Protein AF-A0A3D1LE20-F1 (afdb_monomer_lite)

Radius of gyration: 17.51 Å; chains: 1; bounding box: 46×23×40 Å

pLDDT: mean 87.06, std 9.66, range [49.88, 96.75]

Sequence (73 aa):
MSSLKTRIDHIRTFMEDCRGKQLIFLYQTPDGKEKRGNIDDLISDNGTFLGVLSGNRLEDLDRMLAYEMGTIL

Secondary structure (DSSP, 8-state):
--HHHHHHHHHHHHHHHHSPPPPEEEEE-TTS-EEEE-HHHHHHTTPEEEEEEE---HHHHHHHHHHHHHHH-

Foldseek 3Di:
DDPVVVVVVVVVVVVVVVAWFFWWFWWAAPVGDTDIDGLVVCVVRVTHTDDTDDIDHVVSVVSVVVSVVVVVD

Structure (mmCIF, N/CA/C/O backbone):
data_AF-A0A3D1LE20-F1
#
_entry.id   AF-A0A3D1LE20-F1
#
loop_
_atom_site.group_PDB
_atom_site.id
_atom_site.type_symbol
_atom_site.label_atom_id
_atom_site.label_alt_id
_atom_site.label_comp_id
_atom_site.label_asym_id
_atom_site.label_entity_id
_atom_site.label_seq_id
_atom_site.pdbx_PDB_ins_code
_atom_site.Cartn_x
_atom_site.Cartn_y
_atom_site.Cartn_z
_atom_site.occupancy
_atom_site.B_iso_or_equiv
_atom_site.auth_seq_id
_atom_site.auth_comp_id
_atom_site.auth_asym_id
_atom_site.auth_atom_id
_atom_site.pdbx_PDB_model_num
ATOM 1 N N . MET A 1 1 ? -32.122 8.312 24.651 1.00 50.97 1 MET A N 1
ATOM 2 C CA . MET A 1 1 ? -31.795 7.545 23.425 1.00 50.97 1 MET A CA 1
ATOM 3 C C . MET A 1 1 ? -31.840 6.065 23.775 1.00 50.97 1 MET A C 1
ATOM 5 O O . MET A 1 1 ? -31.345 5.715 24.836 1.00 50.97 1 MET A O 1
ATOM 9 N N . SER A 1 2 ? -32.519 5.224 22.987 1.00 72.12 2 SER A N 1
ATOM 10 C CA . SER A 1 2 ? -32.770 3.823 23.358 1.00 72.12 2 SER A CA 1
ATOM 11 C C . SER A 1 2 ? -31.470 3.009 23.402 1.00 72.12 2 SER A C 1
ATOM 13 O O . SER A 1 2 ? -30.641 3.114 22.503 1.00 72.12 2 SER A O 1
ATOM 15 N N . SER A 1 3 ? -31.320 2.165 24.429 1.00 79.31 3 SER A N 1
ATOM 16 C CA . SER A 1 3 ? -30.196 1.224 24.608 1.00 79.31 3 SER A CA 1
ATOM 17 C C . SER A 1 3 ? -29.884 0.402 23.342 1.00 79.31 3 SER A C 1
ATOM 19 O O . SER A 1 3 ? -28.726 0.119 23.036 1.00 79.31 3 SER A O 1
ATOM 21 N N . LEU A 1 4 ? -30.911 0.094 22.543 1.00 86.69 4 LEU A N 1
ATOM 22 C CA . LEU A 1 4 ? -30.771 -0.604 21.267 1.00 86.69 4 LEU A CA 1
ATOM 23 C C . LEU A 1 4 ? -29.948 0.186 20.235 1.00 86.69 4 LEU A C 1
ATOM 25 O O . LEU A 1 4 ? -29.120 -0.403 19.547 1.00 86.69 4 LEU A O 1
ATOM 29 N N . LYS A 1 5 ? -30.129 1.511 20.152 1.00 84.94 5 LYS A N 1
ATOM 30 C CA . LYS A 1 5 ? -29.398 2.365 19.205 1.00 84.94 5 LYS A CA 1
ATOM 31 C C . LYS A 1 5 ? -27.900 2.383 19.522 1.00 84.94 5 LYS A C 1
ATOM 33 O O . LYS A 1 5 ? -27.089 2.173 18.631 1.00 84.94 5 LYS A O 1
ATOM 38 N N . THR A 1 6 ? -27.548 2.508 20.801 1.00 90.38 6 THR A N 1
ATOM 39 C CA . THR A 1 6 ? -26.154 2.466 21.272 1.00 90.38 6 THR A CA 1
ATOM 40 C C . THR A 1 6 ? -25.479 1.125 20.973 1.00 90.38 6 THR A C 1
ATOM 42 O O . THR A 1 6 ? -24.325 1.095 20.556 1.00 90.38 6 THR A O 1
ATOM 45 N N . ARG A 1 7 ? -26.197 0.005 21.133 1.00 87.81 7 ARG A N 1
ATOM 46 C CA . ARG A 1 7 ? -25.666 -1.328 20.796 1.00 87.81 7 ARG A CA 1
ATOM 47 C C . ARG A 1 7 ? -25.411 -1.492 19.298 1.00 87.81 7 ARG A C 1
ATOM 49 O O . ARG A 1 7 ? -24.401 -2.078 18.929 1.00 87.81 7 ARG A O 1
ATOM 56 N N . ILE A 1 8 ? -26.303 -0.974 18.453 1.00 92.44 8 ILE A N 1
ATOM 57 C CA . ILE A 1 8 ? -26.128 -0.997 16.993 1.00 92.44 8 ILE A CA 1
ATOM 58 C C . ILE A 1 8 ? -24.921 -0.143 16.581 1.00 92.44 8 ILE A C 1
ATOM 60 O O . ILE A 1 8 ? -24.113 -0.599 15.776 1.00 92.44 8 ILE A O 1
ATOM 64 N N . ASP A 1 9 ? -24.754 1.047 17.164 1.00 90.81 9 ASP A N 1
ATOM 65 C CA . ASP A 1 9 ? -23.600 1.909 16.879 1.00 90.81 9 ASP A CA 1
ATOM 66 C C . ASP A 1 9 ? -22.270 1.236 17.268 1.00 90.81 9 ASP A C 1
ATOM 68 O O . ASP A 1 9 ? -21.335 1.249 16.473 1.00 90.81 9 ASP A O 1
ATOM 72 N N . HIS A 1 10 ? -22.197 0.564 18.426 1.00 86.81 10 HIS A N 1
ATOM 73 C CA . HIS A 1 10 ? -21.002 -0.197 18.823 1.00 86.81 10 HIS A CA 1
ATOM 74 C C . HIS A 1 10 ? -20.668 -1.347 17.866 1.00 86.81 10 HIS A C 1
ATOM 76 O O . HIS A 1 10 ? -19.498 -1.559 17.558 1.00 86.81 10 HIS A O 1
ATOM 82 N N . ILE A 1 11 ? -21.674 -2.085 17.384 1.00 86.12 11 ILE A N 1
ATOM 83 C CA . ILE A 1 11 ? -21.451 -3.157 16.403 1.00 86.12 11 ILE A CA 1
ATOM 84 C C . ILE A 1 11 ? -20.922 -2.569 15.091 1.00 86.12 11 ILE A C 1
ATOM 86 O O . ILE A 1 11 ? -19.994 -3.132 14.518 1.00 86.12 11 ILE A O 1
ATOM 90 N N . ARG A 1 12 ? -21.452 -1.424 14.637 1.00 84.25 12 ARG A N 1
ATOM 91 C CA . ARG A 1 12 ? -20.950 -0.748 13.431 1.00 84.25 12 ARG A CA 1
ATOM 92 C C . ARG A 1 12 ? -19.484 -0.346 13.585 1.00 84.25 12 ARG A C 1
ATOM 94 O O . ARG A 1 12 ? -18.693 -0.681 12.713 1.00 84.25 12 ARG A O 1
ATOM 101 N N . THR A 1 13 ? -19.119 0.303 14.689 1.00 84.00 13 THR A N 1
ATOM 102 C CA . THR A 1 13 ? -17.725 0.694 14.957 1.00 84.00 13 THR A CA 1
ATOM 103 C C . THR A 1 13 ? -16.805 -0.521 15.017 1.00 84.00 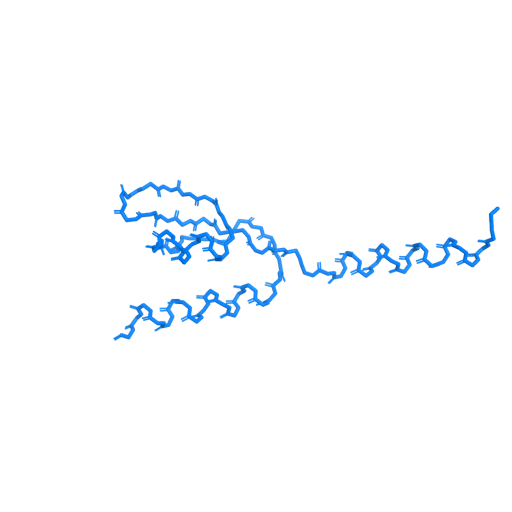13 THR A C 1
ATOM 105 O O . THR A 1 13 ? -15.755 -0.521 14.390 1.00 84.00 13 THR A O 1
ATOM 108 N N . PHE A 1 14 ? -17.231 -1.602 15.675 1.00 77.69 14 PHE A N 1
ATOM 109 C CA . PHE A 1 14 ? -16.462 -2.844 15.704 1.00 77.69 14 PHE A CA 1
ATOM 110 C C . PHE A 1 14 ? -16.279 -3.451 14.304 1.00 77.69 14 PHE A C 1
ATOM 112 O O . PHE A 1 14 ? -15.186 -3.876 13.952 1.00 77.69 14 PHE A O 1
ATOM 119 N N . MET A 1 15 ? -17.325 -3.465 13.474 1.00 77.94 15 MET A N 1
ATOM 120 C CA . MET A 1 15 ? -17.227 -3.932 12.087 1.00 77.94 15 MET A CA 1
ATOM 121 C C . MET A 1 15 ? -16.309 -3.050 11.233 1.00 77.94 15 MET A C 1
ATOM 123 O O . MET A 1 15 ? -15.620 -3.569 10.359 1.00 77.94 15 MET A O 1
ATOM 127 N N . GLU A 1 16 ? -16.302 -1.737 11.465 1.00 75.31 16 GLU A N 1
ATOM 128 C CA . GLU A 1 16 ? -15.388 -0.792 10.815 1.00 75.31 16 GLU A CA 1
ATOM 129 C C . GLU A 1 16 ? -13.936 -1.016 11.259 1.00 75.31 16 GLU A C 1
ATOM 131 O O . GLU A 1 16 ? -13.046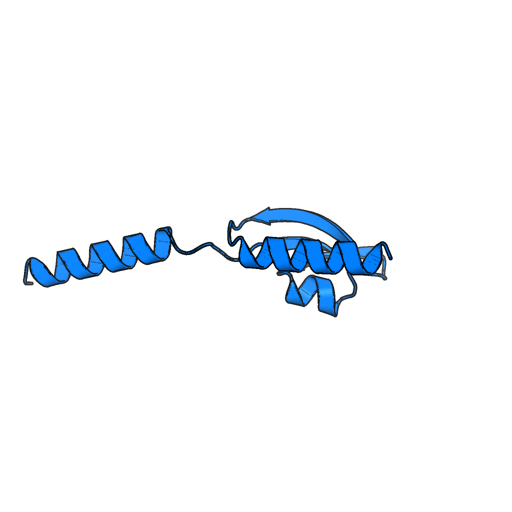 -1.022 10.413 1.00 75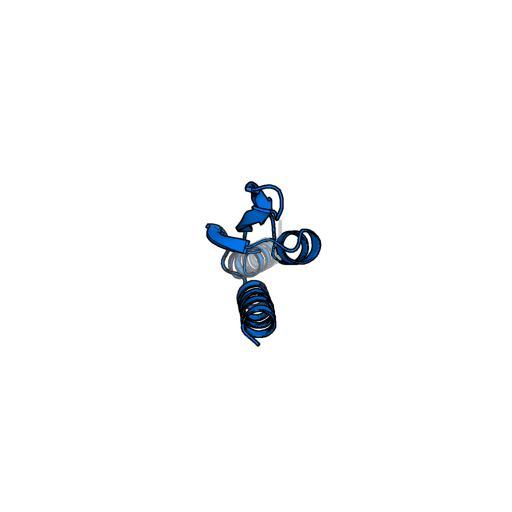.31 16 GLU A O 1
ATOM 136 N N . ASP A 1 17 ? -13.707 -1.296 12.543 1.00 69.06 17 ASP A N 1
ATOM 137 C CA . ASP A 1 17 ? -12.389 -1.629 13.095 1.00 69.06 17 ASP A CA 1
ATOM 138 C C . ASP A 1 17 ? -11.878 -2.994 12.606 1.00 69.06 17 ASP A C 1
ATOM 140 O O . ASP A 1 17 ? -10.681 -3.170 12.372 1.00 69.06 17 ASP A O 1
ATOM 144 N N . CYS A 1 18 ? -12.782 -3.961 12.416 1.00 69.81 18 CYS A N 1
ATOM 145 C CA . CYS A 1 18 ? -12.473 -5.258 11.818 1.00 69.81 18 CYS A CA 1
ATOM 146 C C . CYS A 1 18 ? -12.301 -5.192 10.295 1.00 69.81 18 CYS A C 1
ATOM 148 O O . CYS A 1 18 ? -11.762 -6.131 9.704 1.00 69.81 18 CYS A O 1
ATOM 150 N N . ARG A 1 19 ? -12.765 -4.124 9.635 1.00 73.94 19 ARG A N 1
ATOM 151 C CA . ARG A 1 19 ? -12.598 -3.962 8.192 1.00 73.94 19 ARG A CA 1
ATOM 152 C C . ARG A 1 19 ? -11.121 -3.705 7.916 1.00 73.94 19 ARG A C 1
ATOM 154 O O . ARG A 1 19 ? -10.546 -2.738 8.409 1.00 73.94 19 ARG A O 1
ATOM 161 N N . GLY A 1 20 ? -10.507 -4.579 7.119 1.00 77.75 20 GLY A N 1
ATOM 162 C CA . GLY A 1 20 ? -9.122 -4.404 6.694 1.00 77.75 20 GLY A CA 1
ATOM 163 C C . GLY A 1 20 ? -8.919 -3.010 6.095 1.00 77.75 20 GLY A C 1
ATOM 164 O O . GLY A 1 20 ? -9.617 -2.617 5.159 1.00 77.75 20 GLY A O 1
ATOM 165 N N . LYS A 1 21 ? -7.974 -2.255 6.648 1.00 86.44 21 LYS A N 1
ATOM 166 C CA . LYS A 1 21 ? -7.526 -0.965 6.130 1.00 86.44 21 LYS A CA 1
ATOM 167 C C . LYS A 1 21 ? -6.696 -1.213 4.878 1.00 86.44 21 LYS A C 1
ATOM 169 O O . LYS A 1 21 ? -5.840 -2.099 4.883 1.00 86.44 21 LYS A O 1
ATOM 174 N N . GLN A 1 22 ? -6.955 -0.437 3.830 1.00 90.25 22 GLN A N 1
ATOM 175 C CA . GLN A 1 22 ? -6.235 -0.537 2.560 1.00 90.25 22 GLN A CA 1
ATOM 176 C C . GLN A 1 22 ? -4.719 -0.505 2.785 1.00 90.25 22 GLN A C 1
ATOM 178 O O . GLN A 1 22 ? -4.235 0.302 3.585 1.00 90.25 22 GLN A O 1
ATOM 183 N N . LEU A 1 23 ? -3.992 -1.389 2.099 1.00 91.94 23 LEU A N 1
ATOM 184 C CA . LEU A 1 23 ? -2.534 -1.391 2.146 1.00 91.94 23 LEU A CA 1
ATOM 185 C C . LEU A 1 23 ? -1.973 -0.170 1.417 1.00 91.94 23 LEU A C 1
ATOM 187 O O . LEU A 1 23 ? -2.372 0.135 0.291 1.00 91.94 23 LEU A O 1
ATOM 191 N N . ILE A 1 24 ? -1.027 0.504 2.068 1.00 95.06 24 ILE A N 1
ATOM 192 C CA . ILE A 1 24 ? -0.224 1.569 1.472 1.00 95.06 24 ILE A CA 1
ATOM 193 C C . ILE A 1 24 ? 1.186 1.041 1.260 1.00 95.06 24 ILE A C 1
ATOM 195 O O . ILE A 1 24 ? 1.872 0.647 2.207 1.00 95.06 24 ILE A O 1
ATOM 199 N N . PHE A 1 25 ? 1.614 1.071 0.010 1.00 93.94 25 PHE A N 1
ATOM 200 C CA . PHE A 1 25 ? 2.904 0.608 -0.454 1.00 93.94 25 PHE A CA 1
ATOM 201 C C . PHE A 1 25 ? 3.850 1.794 -0.638 1.00 93.94 25 PHE A C 1
ATOM 203 O O . PHE A 1 25 ? 3.448 2.882 -1.057 1.00 93.94 25 PHE A O 1
ATOM 210 N N . LEU A 1 26 ? 5.118 1.563 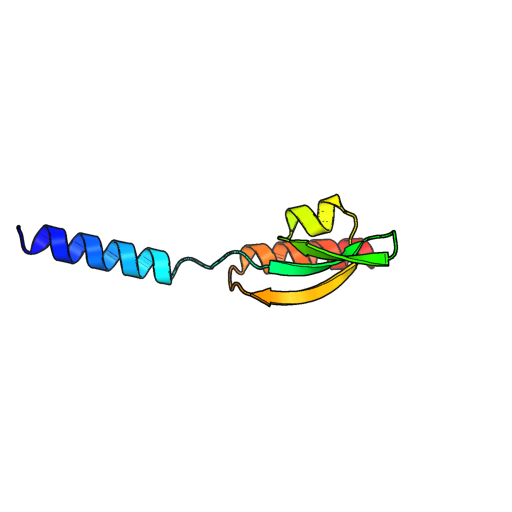-0.325 1.00 96.75 26 LEU A N 1
ATOM 211 C CA . LEU A 1 26 ? 6.245 2.322 -0.835 1.00 96.75 26 LEU A CA 1
ATOM 212 C C . LEU A 1 26 ? 6.747 1.591 -2.083 1.00 96.75 26 LEU A C 1
ATOM 214 O O . LEU A 1 26 ? 7.011 0.388 -2.024 1.00 96.75 26 LEU A O 1
ATOM 218 N N . TYR A 1 27 ? 6.867 2.304 -3.195 1.00 95.56 27 TYR A N 1
ATOM 219 C CA . TYR A 1 27 ? 7.365 1.756 -4.455 1.00 95.56 27 TYR A CA 1
ATOM 220 C C . TYR A 1 27 ? 8.210 2.788 -5.197 1.00 95.56 27 TYR A C 1
ATOM 222 O O . TYR A 1 27 ? 8.098 3.991 -4.955 1.00 95.56 27 TYR A O 1
ATOM 230 N N . GLN A 1 28 ? 9.067 2.311 -6.092 1.00 96.38 28 GLN A N 1
ATOM 231 C CA . GLN A 1 28 ? 9.860 3.148 -6.980 1.00 96.38 28 GLN A CA 1
ATOM 232 C C . GLN A 1 28 ? 9.256 3.128 -8.380 1.00 96.38 28 GLN A C 1
ATOM 234 O O . GLN A 1 28 ? 9.004 2.063 -8.933 1.00 96.38 28 GLN A O 1
ATOM 239 N N . THR A 1 29 ? 9.027 4.293 -8.967 1.00 94.44 29 THR A N 1
ATOM 240 C CA . THR A 1 29 ? 8.572 4.422 -10.353 1.00 94.44 29 THR A CA 1
ATOM 241 C C . THR A 1 29 ? 9.724 4.180 -11.343 1.00 94.44 29 THR A C 1
ATOM 243 O O . THR A 1 29 ? 10.893 4.288 -10.962 1.00 94.44 29 THR A O 1
ATOM 246 N N . PRO A 1 30 ? 9.444 3.908 -12.632 1.00 92.44 30 PRO A N 1
ATOM 247 C CA . PRO A 1 30 ? 10.482 3.678 -13.644 1.00 92.44 30 PRO A CA 1
ATOM 248 C C . PRO A 1 30 ? 11.472 4.839 -13.836 1.00 92.44 30 PRO A C 1
ATOM 250 O O . PRO A 1 30 ? 12.600 4.620 -14.268 1.00 92.44 30 PRO A O 1
ATOM 253 N N . ASP A 1 31 ? 11.082 6.074 -13.500 1.00 93.81 31 ASP A N 1
ATOM 254 C CA . ASP A 1 31 ? 11.967 7.250 -13.492 1.00 93.81 31 ASP A CA 1
ATOM 255 C C . ASP A 1 31 ? 12.831 7.358 -12.217 1.00 93.81 31 ASP A C 1
ATOM 257 O O . ASP A 1 31 ? 13.533 8.351 -12.022 1.00 93.81 31 ASP A O 1
ATOM 261 N N . GLY A 1 32 ? 12.798 6.341 -11.350 1.00 92.31 32 GLY A N 1
ATOM 262 C CA . GLY A 1 32 ? 13.631 6.216 -10.157 1.00 92.31 32 GLY A CA 1
ATOM 263 C C . GLY A 1 32 ? 13.104 6.950 -8.924 1.00 92.31 32 GLY A C 1
ATOM 264 O O . GLY A 1 32 ? 13.792 6.969 -7.901 1.00 92.31 32 GLY A O 1
ATOM 265 N N . LYS A 1 33 ? 11.909 7.552 -8.978 1.00 95.06 33 LYS A N 1
ATOM 266 C CA . LYS A 1 33 ? 11.334 8.279 -7.838 1.00 95.06 33 LYS A CA 1
ATOM 267 C C . LYS A 1 33 ? 10.607 7.339 -6.887 1.00 95.06 33 LYS A C 1
ATOM 269 O O . LYS A 1 33 ? 9.849 6.472 -7.302 1.00 95.06 33 LYS A O 1
ATOM 274 N N . GLU A 1 34 ? 10.791 7.552 -5.591 1.00 96.25 34 GLU A N 1
ATOM 275 C CA . GLU A 1 34 ? 9.994 6.862 -4.580 1.00 96.25 34 GLU A CA 1
ATOM 276 C C . GLU A 1 34 ? 8.626 7.524 -4.428 1.00 96.25 34 GLU A C 1
ATOM 278 O O . GLU A 1 34 ? 8.508 8.750 -4.319 1.00 96.25 34 GLU A O 1
ATOM 283 N N . LYS A 1 35 ? 7.583 6.700 -4.380 1.00 96.38 35 LYS A N 1
ATOM 284 C CA . LYS A 1 35 ? 6.201 7.137 -4.241 1.00 96.38 35 LYS A CA 1
ATOM 285 C C . LYS A 1 35 ? 5.460 6.245 -3.252 1.00 96.38 35 LYS A C 1
ATOM 287 O O . LYS A 1 35 ? 5.842 5.110 -2.971 1.00 96.38 35 LYS A O 1
ATOM 292 N N . ARG A 1 36 ? 4.405 6.813 -2.670 1.00 96.25 36 ARG A N 1
ATOM 293 C CA . ARG A 1 36 ? 3.498 6.129 -1.748 1.00 96.25 36 ARG A CA 1
ATOM 294 C C . ARG A 1 36 ? 2.129 6.053 -2.394 1.00 96.25 36 ARG A C 1
ATOM 296 O O . ARG A 1 36 ? 1.647 7.071 -2.887 1.00 96.25 36 ARG A O 1
ATOM 303 N N . GLY A 1 37 ? 1.505 4.886 -2.357 1.00 94.44 37 GLY A N 1
ATOM 304 C CA . GLY A 1 37 ? 0.193 4.679 -2.961 1.00 94.44 37 GLY A CA 1
ATOM 305 C C . GLY A 1 37 ? -0.393 3.322 -2.612 1.00 94.44 37 GLY A C 1
ATOM 306 O O . GLY A 1 37 ? 0.220 2.533 -1.896 1.00 94.44 37 GLY A O 1
ATOM 307 N N . ASN A 1 38 ? -1.602 3.069 -3.086 1.00 94.81 38 ASN A N 1
ATOM 308 C CA . ASN A 1 38 ? -2.229 1.756 -2.992 1.00 94.81 38 ASN A CA 1
ATOM 309 C C . ASN A 1 38 ? -1.746 0.833 -4.133 1.00 94.81 38 ASN A C 1
ATOM 311 O O . ASN A 1 38 ? -0.868 1.199 -4.917 1.00 94.81 38 ASN A O 1
ATOM 315 N N . ILE A 1 39 ? -2.302 -0.379 -4.214 1.00 93.12 39 ILE A N 1
ATOM 316 C CA . ILE A 1 39 ? -1.910 -1.353 -5.241 1.00 93.12 39 ILE A CA 1
ATOM 317 C C . ILE A 1 39 ? -2.257 -0.895 -6.666 1.00 93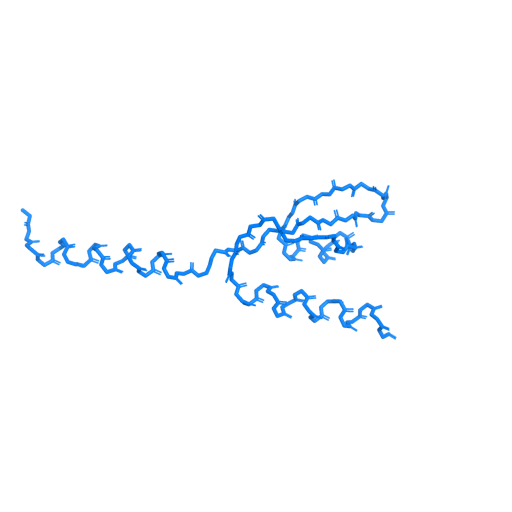.12 39 ILE A C 1
ATOM 319 O O . ILE A 1 39 ? -1.478 -1.127 -7.583 1.00 93.12 39 ILE A O 1
ATOM 323 N N . ASP A 1 40 ? -3.379 -0.198 -6.859 1.00 94.56 40 ASP A N 1
ATOM 324 C CA . ASP A 1 40 ? -3.781 0.300 -8.177 1.00 94.56 40 ASP A CA 1
ATOM 325 C C . ASP A 1 40 ? -2.817 1.401 -8.658 1.00 94.56 40 ASP A C 1
ATOM 327 O O . ASP A 1 40 ? -2.476 1.443 -9.841 1.00 94.56 40 ASP A O 1
ATOM 331 N N . ASP A 1 41 ? -2.315 2.242 -7.744 1.00 94.88 41 ASP A N 1
ATOM 332 C CA . ASP A 1 41 ? -1.282 3.244 -8.046 1.00 94.88 41 ASP A CA 1
ATOM 333 C C . ASP A 1 41 ? 0.039 2.577 -8.458 1.00 94.88 41 ASP A C 1
ATOM 335 O O . ASP A 1 41 ? 0.643 2.964 -9.456 1.00 94.88 41 ASP A O 1
ATOM 339 N N . LEU A 1 42 ? 0.472 1.557 -7.706 1.00 92.44 42 LEU A N 1
ATOM 340 C CA . LEU A 1 42 ? 1.705 0.811 -7.974 1.00 92.44 42 LEU A CA 1
ATOM 341 C C . LEU A 1 42 ? 1.661 0.153 -9.360 1.00 92.44 42 LEU A C 1
ATOM 343 O O . LEU A 1 42 ? 2.611 0.290 -10.131 1.00 92.44 42 LEU A O 1
ATOM 347 N N . ILE A 1 43 ? 0.545 -0.501 -9.696 1.00 93.12 43 ILE A N 1
ATOM 348 C CA . ILE A 1 43 ? 0.332 -1.133 -11.006 1.00 93.12 43 ILE A CA 1
ATOM 349 C C . ILE A 1 43 ? 0.296 -0.078 -12.117 1.00 93.12 43 ILE A C 1
ATOM 351 O O . ILE A 1 43 ? 0.931 -0.253 -13.155 1.00 93.12 43 ILE A O 1
ATOM 355 N N . SER A 1 44 ? -0.432 1.023 -11.910 1.00 94.62 44 SER A N 1
ATOM 356 C CA . SER A 1 44 ? -0.587 2.079 -12.923 1.00 94.62 44 SER A CA 1
ATOM 357 C C . SER A 1 44 ? 0.735 2.767 -13.255 1.00 94.62 44 SER A C 1
ATOM 359 O O . SER A 1 44 ? 0.981 3.104 -14.412 1.00 94.62 44 SER A O 1
ATOM 361 N N . ASP A 1 45 ? 1.594 2.948 -12.253 1.00 93.88 45 ASP A N 1
ATOM 362 C CA . ASP A 1 45 ? 2.913 3.549 -12.427 1.00 93.88 45 ASP A CA 1
ATOM 363 C C . ASP A 1 45 ? 3.972 2.542 -12.917 1.00 93.88 45 ASP A C 1
ATOM 365 O O . ASP A 1 45 ? 5.123 2.933 -13.122 1.00 93.88 45 ASP A O 1
ATOM 369 N N . ASN A 1 46 ? 3.613 1.262 -13.104 1.00 91.94 46 ASN A N 1
ATOM 370 C CA . ASN A 1 46 ? 4.548 0.160 -13.355 1.00 91.94 46 ASN A CA 1
ATOM 371 C C . ASN A 1 46 ? 5.717 0.186 -12.353 1.00 91.94 46 ASN A C 1
ATOM 373 O O . ASN A 1 46 ? 6.896 0.135 -12.718 1.00 91.94 46 ASN A O 1
ATOM 377 N N . GLY A 1 47 ? 5.366 0.397 -11.083 1.00 91.81 47 GLY A N 1
ATOM 378 C CA . GLY A 1 47 ? 6.310 0.604 -10.001 1.00 91.81 47 GLY A CA 1
ATOM 379 C C . GLY A 1 47 ? 6.936 -0.699 -9.520 1.00 91.81 47 GLY A C 1
ATOM 380 O O . GLY A 1 47 ? 6.302 -1.754 -9.527 1.00 91.81 47 GLY A O 1
ATOM 381 N N . THR A 1 48 ? 8.173 -0.600 -9.044 1.00 94.06 48 THR A N 1
ATOM 382 C CA . THR A 1 48 ? 8.876 -1.662 -8.324 1.00 94.06 48 THR A CA 1
ATOM 383 C C . THR A 1 48 ? 8.552 -1.557 -6.843 1.00 94.06 48 THR A C 1
ATOM 385 O O . THR A 1 48 ? 8.812 -0.525 -6.216 1.00 94.06 48 THR A O 1
ATOM 388 N N . PHE A 1 49 ? 7.997 -2.617 -6.265 1.00 92.81 49 PHE A N 1
ATOM 389 C CA . PHE A 1 49 ? 7.687 -2.658 -4.842 1.00 92.81 49 PHE A CA 1
ATOM 390 C C . PHE A 1 49 ? 8.946 -2.512 -3.969 1.00 92.81 49 PHE A C 1
ATOM 392 O O . PHE A 1 49 ? 9.963 -3.162 -4.205 1.00 92.81 49 PHE A O 1
ATOM 399 N N . LEU A 1 50 ? 8.859 -1.681 -2.922 1.00 93.44 50 LEU A N 1
ATOM 400 C CA . LEU A 1 50 ? 9.924 -1.505 -1.926 1.00 93.44 50 LEU A CA 1
ATOM 401 C C . LEU A 1 50 ? 9.504 -1.952 -0.520 1.00 93.44 50 LEU A C 1
ATOM 403 O O . LEU A 1 50 ? 10.319 -2.495 0.224 1.00 93.44 50 LEU A O 1
ATOM 407 N N . GLY A 1 51 ? 8.255 -1.708 -0.115 1.00 91.94 51 GLY A N 1
ATOM 408 C CA . GLY A 1 51 ? 7.797 -2.056 1.231 1.00 91.94 51 GLY A CA 1
ATOM 409 C C . GLY A 1 51 ? 6.342 -1.696 1.518 1.00 91.94 51 GLY A C 1
ATOM 410 O O . GLY A 1 51 ? 5.720 -0.916 0.802 1.00 91.94 51 GLY A O 1
ATOM 411 N N . VAL A 1 52 ? 5.789 -2.256 2.594 1.00 92.50 52 VAL A N 1
ATOM 412 C CA . VAL A 1 52 ? 4.453 -1.907 3.102 1.00 92.50 52 VAL A CA 1
ATOM 413 C C . VAL A 1 52 ? 4.601 -0.893 4.230 1.00 92.50 52 VAL A C 1
ATOM 415 O O . VAL A 1 52 ? 5.355 -1.116 5.175 1.00 92.50 52 VAL A O 1
ATOM 418 N N . LEU A 1 53 ? 3.874 0.220 4.142 1.00 91.81 53 LEU A N 1
ATOM 419 C CA . LEU A 1 53 ? 3.911 1.297 5.133 1.00 91.81 53 LEU A CA 1
ATOM 420 C C . LEU A 1 53 ? 2.772 1.203 6.149 1.00 91.81 53 LEU A C 1
ATOM 422 O O . LEU A 1 53 ? 2.953 1.561 7.312 1.00 91.81 53 LEU A O 1
ATOM 426 N N . SER A 1 54 ? 1.586 0.773 5.720 1.00 90.06 54 SER A N 1
ATOM 427 C CA . SER A 1 54 ? 0.409 0.659 6.585 1.00 90.06 54 SER A CA 1
ATOM 428 C C . SER A 1 54 ? -0.694 -0.176 5.935 1.00 90.06 54 SER A C 1
ATOM 430 O O . SER A 1 54 ? -0.609 -0.526 4.760 1.00 90.06 54 SER A O 1
ATOM 432 N N . GLY A 1 55 ? -1.741 -0.468 6.711 1.00 87.94 55 GLY A N 1
ATOM 433 C CA . GLY A 1 55 ? -2.895 -1.252 6.278 1.00 87.94 55 GLY A CA 1
ATOM 434 C C . GLY A 1 55 ? -2.788 -2.729 6.651 1.00 87.94 55 GLY A C 1
ATOM 435 O O . GLY A 1 55 ? -1.776 -3.194 7.168 1.00 87.94 55 GLY A O 1
ATOM 436 N N . ASN A 1 56 ? -3.875 -3.457 6.432 1.00 85.19 56 ASN A N 1
ATOM 437 C CA . ASN A 1 56 ? -3.993 -4.883 6.740 1.00 85.19 56 ASN A CA 1
ATOM 438 C C . ASN A 1 56 ? -5.058 -5.592 5.883 1.00 85.19 56 ASN A C 1
ATOM 440 O O . ASN A 1 56 ? -5.487 -6.696 6.219 1.00 85.19 56 ASN A O 1
ATOM 444 N N . ARG A 1 57 ? -5.530 -4.967 4.798 1.00 88.75 57 ARG A N 1
ATOM 445 C CA . ARG A 1 57 ? -6.493 -5.582 3.884 1.00 88.75 57 ARG A CA 1
ATOM 446 C C . ARG A 1 57 ? -5.802 -6.658 3.046 1.00 88.75 57 ARG A C 1
ATOM 448 O O . ARG A 1 57 ? -5.005 -6.345 2.170 1.00 88.75 57 ARG A O 1
ATOM 455 N N . LEU A 1 58 ? -6.145 -7.919 3.307 1.00 84.88 58 LEU A N 1
ATOM 456 C CA . LEU A 1 58 ? -5.544 -9.080 2.638 1.00 84.88 58 LEU A CA 1
ATOM 457 C C . LEU A 1 58 ? -5.796 -9.102 1.123 1.00 84.88 58 LEU A C 1
ATOM 459 O O . LEU A 1 58 ? -4.899 -9.470 0.379 1.00 84.88 58 LEU A O 1
ATOM 463 N N . GLU A 1 59 ? -6.945 -8.608 0.653 1.00 89.00 59 GLU A N 1
ATOM 464 C CA . GLU A 1 59 ? -7.232 -8.503 -0.790 1.00 89.00 59 GLU A CA 1
ATOM 465 C C . GLU A 1 59 ? -6.202 -7.639 -1.542 1.00 89.00 59 GLU A C 1
ATOM 467 O O . GLU A 1 59 ? -5.890 -7.911 -2.700 1.00 89.00 59 GLU A O 1
ATOM 472 N N . ASP A 1 60 ? -5.646 -6.606 -0.893 1.00 87.88 60 ASP A N 1
ATOM 473 C CA . ASP A 1 60 ? -4.586 -5.790 -1.499 1.00 87.88 60 ASP A CA 1
ATOM 474 C C . ASP A 1 60 ? -3.259 -6.549 -1.569 1.00 87.88 60 ASP A C 1
ATOM 476 O O . ASP A 1 60 ? -2.480 -6.336 -2.496 1.00 87.88 60 ASP A O 1
ATOM 480 N N . LEU A 1 61 ? -3.002 -7.435 -0.600 1.00 85.50 61 LEU A N 1
ATOM 481 C CA . LEU A 1 61 ? -1.812 -8.281 -0.583 1.00 85.50 61 LEU A CA 1
ATOM 482 C C . LEU A 1 61 ? -1.889 -9.331 -1.691 1.00 85.50 61 LEU A C 1
ATOM 484 O O . LEU A 1 61 ? -0.920 -9.505 -2.422 1.00 85.50 61 LEU A O 1
ATOM 488 N N . ASP A 1 62 ? -3.046 -9.973 -1.862 1.00 89.00 62 ASP A N 1
ATOM 489 C CA . ASP A 1 62 ? -3.265 -10.955 -2.930 1.00 89.00 62 ASP A CA 1
ATOM 490 C C . ASP A 1 62 ? -3.052 -10.328 -4.317 1.00 89.00 62 ASP A C 1
ATOM 492 O O . ASP A 1 62 ? -2.394 -10.908 -5.181 1.00 89.00 62 ASP A O 1
ATOM 496 N N . ARG A 1 63 ? -3.553 -9.101 -4.522 1.00 90.81 63 ARG A N 1
ATOM 497 C CA . ARG A 1 63 ? -3.334 -8.336 -5.761 1.00 90.81 63 ARG A CA 1
ATOM 498 C C . ARG A 1 63 ? -1.867 -7.974 -5.980 1.00 90.81 63 ARG A C 1
ATOM 500 O O . ARG A 1 63 ? -1.384 -8.073 -7.105 1.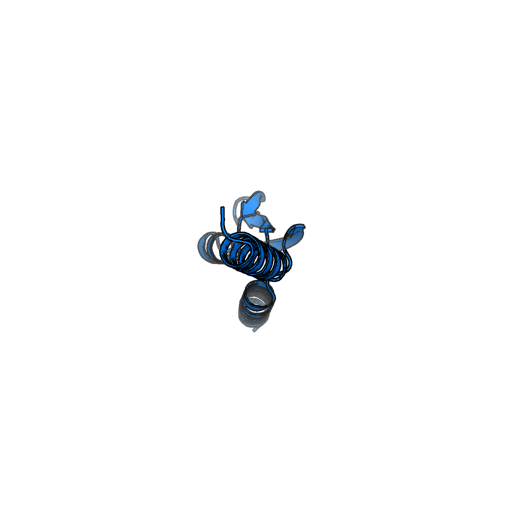00 90.81 63 ARG A O 1
ATOM 507 N N . MET A 1 64 ? -1.168 -7.572 -4.922 1.00 89.69 64 MET A N 1
ATOM 508 C CA . MET A 1 64 ? 0.261 -7.267 -4.978 1.00 89.69 64 MET A CA 1
ATOM 509 C C . MET A 1 64 ? 1.088 -8.502 -5.348 1.00 89.69 64 MET A C 1
ATOM 511 O O . MET A 1 64 ? 1.910 -8.431 -6.257 1.00 89.69 64 MET A O 1
ATOM 515 N N . LEU A 1 65 ? 0.808 -9.653 -4.732 1.00 88.62 65 LEU A N 1
ATOM 516 C CA . LEU A 1 65 ? 1.475 -10.913 -5.065 1.00 88.62 65 LEU A CA 1
ATOM 517 C C . LEU A 1 65 ? 1.234 -11.312 -6.526 1.00 88.62 65 LEU A C 1
ATOM 519 O O . LEU A 1 65 ? 2.168 -11.733 -7.203 1.00 88.62 65 LEU A O 1
ATOM 523 N N . ALA A 1 66 ? 0.011 -11.140 -7.034 1.00 89.50 66 ALA A N 1
ATOM 524 C CA . ALA A 1 66 ? -0.303 -11.417 -8.434 1.00 89.50 66 ALA A CA 1
ATOM 525 C C . ALA A 1 66 ? 0.478 -10.513 -9.408 1.00 89.50 66 ALA A C 1
ATOM 527 O O . ALA A 1 66 ? 0.958 -10.995 -10.434 1.00 89.50 66 ALA A O 1
ATOM 528 N N . TYR A 1 67 ? 0.633 -9.227 -9.082 1.00 87.75 67 TYR A N 1
ATOM 529 C CA . TYR A 1 67 ? 1.421 -8.286 -9.882 1.00 87.75 67 TYR A CA 1
ATOM 530 C C . TYR A 1 67 ? 2.913 -8.657 -9.916 1.00 87.75 67 TYR A C 1
ATOM 532 O O . TYR A 1 67 ? 3.510 -8.731 -10.991 1.00 87.75 67 TYR A O 1
ATOM 540 N N . GLU A 1 68 ? 3.502 -8.974 -8.761 1.00 84.50 68 GLU A N 1
ATOM 541 C CA . GLU A 1 68 ? 4.905 -9.397 -8.670 1.00 84.50 68 GLU A CA 1
ATOM 542 C C . GLU A 1 68 ? 5.139 -10.723 -9.414 1.00 84.50 68 GLU A C 1
ATOM 544 O O . GLU A 1 68 ? 6.082 -10.844 -10.192 1.00 84.50 68 GLU A O 1
ATOM 549 N N . MET A 1 69 ? 4.240 -11.706 -9.267 1.00 85.88 69 MET A N 1
ATOM 550 C CA . MET A 1 69 ? 4.325 -12.971 -10.014 1.00 85.88 69 MET A CA 1
ATOM 551 C C . MET A 1 69 ? 4.229 -12.769 -11.531 1.00 85.88 69 MET A C 1
ATOM 553 O O . MET A 1 69 ? 4.918 -13.465 -12.272 1.00 85.88 69 MET A O 1
ATOM 557 N N . GLY A 1 70 ? 3.404 -11.824 -11.993 1.00 80.56 70 GLY A N 1
ATOM 558 C CA . GLY A 1 70 ? 3.317 -11.456 -13.408 1.00 80.56 70 GLY A CA 1
ATOM 559 C C . GLY A 1 70 ? 4.552 -10.721 -13.934 1.00 80.56 70 GLY A C 1
ATOM 560 O O . GLY A 1 70 ? 4.807 -10.764 -15.129 1.00 80.56 70 GLY A O 1
ATOM 561 N N . THR A 1 71 ? 5.321 -10.073 -13.058 1.00 69.38 71 THR A N 1
ATOM 562 C CA . THR A 1 71 ? 6.568 -9.373 -13.414 1.00 69.38 71 THR A CA 1
ATOM 563 C C . THR A 1 71 ? 7.773 -10.322 -13.476 1.00 69.38 71 THR A C 1
ATOM 565 O O . THR A 1 71 ? 8.747 -10.046 -14.173 1.00 69.38 71 THR A O 1
ATOM 568 N N . ILE A 1 72 ? 7.728 -11.441 -12.741 1.00 62.66 72 ILE A N 1
ATOM 569 C CA . ILE A 1 72 ? 8.815 -12.435 -12.664 1.00 62.66 72 ILE A CA 1
ATOM 570 C C . ILE A 1 72 ? 8.799 -13.431 -13.848 1.00 62.66 72 ILE A C 1
ATOM 572 O O . ILE A 1 72 ? 9.828 -14.053 -14.122 1.00 62.66 72 ILE A O 1
ATOM 576 N N . LEU A 1 73 ? 7.659 -13.599 -14.532 1.00 49.88 73 LEU A N 1
ATOM 577 C CA . LEU A 1 73 ? 7.465 -14.509 -15.678 1.00 49.88 73 LEU A CA 1
ATOM 578 C C . LEU A 1 73 ? 7.641 -13.799 -17.025 1.00 49.88 73 LEU A C 1
ATOM 580 O O . LEU A 1 73 ? 8.232 -14.437 -17.926 1.00 49.88 73 LEU A O 1
#